Protein AF-A0A1G9ZI55-F1 (afdb_monomer_lite)

InterPro domains:
  IPR012902 Prokaryotic N-terminal methylation site [PF07963] (1-27)
  IPR012902 Prokaryotic N-terminal methylation site [PS00409] (5-25)
  IPR012902 Prokaryotic N-terminal methylation site [TIGR02532] (5-27)
  IPR045584 Pilin-like [SSF54523] (7-105)

Organism: NCBI:txid206665

Foldseek 3Di:
DDPPPDDDPVVVVVVVVVVVVVCVVVVVVVVVVVQVVLFVQQQVQVVVQLVVQVVCCVVPNRQWTWGDGAPDIFIWGADPVQREIARDPVPPAQWDWDAHPNWIKIKGFDCPPNDRGIGIGTD

Sequence (123 aa):
MNKEKGFTLIELLIVVAIIGILAAIAIPQFAKYKKRAAESGGEGALTSCITELAAAYTDNGTTQWPCAVGNGTTTLYMDDDTGLVWFDNAHTDNNGTFTIKNITVDCQIDHAQNSNKVGCTAQ

Structure (mmCIF, N/CA/C/O backbone):
data_AF-A0A1G9ZI55-F1
#
_entry.id   AF-A0A1G9ZI55-F1
#
loop_
_atom_site.group_PDB
_atom_site.id
_atom_site.type_symbol
_atom_site.label_atom_id
_atom_site.label_alt_id
_atom_site.label_comp_id
_atom_site.label_asym_id
_atom_site.label_entity_id
_atom_site.label_seq_id
_atom_site.pdbx_PDB_ins_code
_atom_site.Cartn_x
_atom_site.Cartn_y
_atom_site.Cartn_z
_atom_site.occupancy
_atom_site.B_iso_or_equiv
_atom_site.auth_seq_id
_atom_site.auth_comp_id
_atom_site.auth_asym_id
_atom_site.auth_atom_id
_atom_site.pdbx_PDB_model_num
ATOM 1 N N . MET A 1 1 ? -60.984 4.627 20.452 1.00 52.41 1 MET A N 1
ATOM 2 C CA . MET A 1 1 ? -59.989 5.000 21.482 1.00 52.41 1 MET A CA 1
ATOM 3 C C . MET A 1 1 ? -58.686 4.293 21.146 1.00 52.41 1 MET A C 1
ATOM 5 O O . MET A 1 1 ? -58.560 3.108 21.430 1.00 52.41 1 MET A O 1
ATOM 9 N N . ASN A 1 2 ? -57.764 4.975 20.465 1.00 58.97 2 ASN A N 1
ATOM 10 C CA . ASN A 1 2 ? -56.434 4.425 20.212 1.00 58.97 2 ASN A CA 1
ATOM 11 C C . ASN A 1 2 ? -55.648 4.457 21.524 1.00 58.97 2 ASN A C 1
ATOM 13 O O . ASN A 1 2 ? -55.449 5.520 22.105 1.00 58.97 2 ASN A O 1
ATOM 17 N N . LYS A 1 3 ? -55.257 3.280 22.022 1.00 63.97 3 LYS A N 1
ATOM 18 C CA . LYS A 1 3 ? -54.276 3.164 23.102 1.00 63.97 3 LYS A CA 1
ATOM 19 C C . LYS A 1 3 ? -52.922 3.543 22.513 1.00 63.97 3 LYS A C 1
ATOM 21 O O . LYS A 1 3 ? -52.278 2.712 21.881 1.00 63.97 3 LYS A O 1
ATOM 26 N N . GLU A 1 4 ? -52.531 4.795 22.701 1.00 69.50 4 GLU A N 1
ATOM 27 C CA . GLU A 1 4 ? -51.155 5.257 22.527 1.00 69.50 4 GLU A CA 1
ATOM 28 C C . GLU A 1 4 ? -50.259 4.382 23.424 1.00 69.50 4 GLU A C 1
ATOM 30 O O . GLU A 1 4 ? -50.262 4.508 24.651 1.00 69.50 4 GLU A O 1
ATOM 35 N N . LYS A 1 5 ? -49.557 3.408 22.831 1.00 73.50 5 LYS A N 1
ATOM 36 C CA . LYS A 1 5 ? -48.526 2.636 23.529 1.00 73.50 5 LYS A CA 1
ATOM 37 C C . LYS A 1 5 ? -47.293 3.528 23.632 1.00 73.50 5 LYS A C 1
ATOM 39 O O . LYS A 1 5 ? -46.531 3.638 22.678 1.00 73.50 5 LYS A O 1
ATOM 44 N N . GLY A 1 6 ? -47.135 4.191 24.774 1.00 77.25 6 GLY A N 1
ATOM 45 C CA . GLY A 1 6 ? -45.922 4.941 25.086 1.00 77.25 6 GLY A CA 1
ATOM 46 C C . GLY A 1 6 ? -44.716 4.006 25.181 1.00 77.25 6 GLY A C 1
ATOM 47 O O . GLY A 1 6 ? -44.803 2.940 25.790 1.00 77.25 6 GLY A O 1
ATOM 48 N N . PHE A 1 7 ? -43.607 4.410 24.567 1.00 83.38 7 PHE A N 1
ATOM 49 C CA . PHE A 1 7 ? -42.315 3.740 24.681 1.00 83.38 7 PHE A CA 1
ATOM 50 C C . PHE A 1 7 ? -41.790 3.892 26.115 1.00 83.38 7 PHE A C 1
ATOM 52 O O . PHE A 1 7 ? -41.813 4.998 26.663 1.00 83.38 7 PHE A O 1
ATOM 59 N N . THR A 1 8 ? -41.341 2.812 26.756 1.00 89.69 8 THR A N 1
ATOM 60 C CA . THR A 1 8 ? -40.862 2.914 28.140 1.00 89.69 8 THR A CA 1
ATOM 61 C C . THR A 1 8 ? -39.436 3.471 28.183 1.00 89.69 8 THR A C 1
ATOM 63 O O . THR A 1 8 ? -38.582 3.132 27.364 1.00 89.69 8 THR A O 1
ATOM 66 N N . LEU A 1 9 ? -39.138 4.325 29.168 1.00 88.62 9 LEU A N 1
ATOM 67 C CA . LEU A 1 9 ? -37.780 4.862 29.343 1.00 88.62 9 LEU A CA 1
ATOM 68 C C . LEU A 1 9 ? -36.750 3.753 29.594 1.00 88.62 9 LEU A C 1
ATOM 70 O O . LEU A 1 9 ? -35.597 3.876 29.188 1.00 88.62 9 LEU A O 1
ATOM 74 N N . ILE A 1 10 ? -37.171 2.655 30.226 1.00 92.38 10 ILE A N 1
ATOM 75 C CA . ILE A 1 10 ? -36.297 1.514 30.499 1.00 92.38 10 ILE A CA 1
ATOM 76 C C . ILE A 1 10 ? -35.954 0.716 29.236 1.00 92.38 10 ILE A C 1
ATOM 78 O O . ILE A 1 10 ? -34.806 0.302 29.090 1.00 92.38 10 ILE A O 1
ATOM 82 N N . GLU A 1 11 ? -36.888 0.566 28.288 1.00 90.62 11 GLU A N 1
ATOM 83 C CA . GLU A 1 11 ? -36.586 -0.026 26.977 1.00 90.62 11 GLU A CA 1
ATOM 84 C C . GLU A 1 11 ? -35.520 0.794 26.250 1.00 90.62 11 GLU A C 1
ATOM 86 O O . GLU A 1 11 ? -34.589 0.234 25.675 1.00 90.62 11 GLU A O 1
ATOM 91 N N . LEU A 1 12 ? -35.600 2.124 26.331 1.00 90.31 12 LEU A N 1
ATOM 92 C CA . LE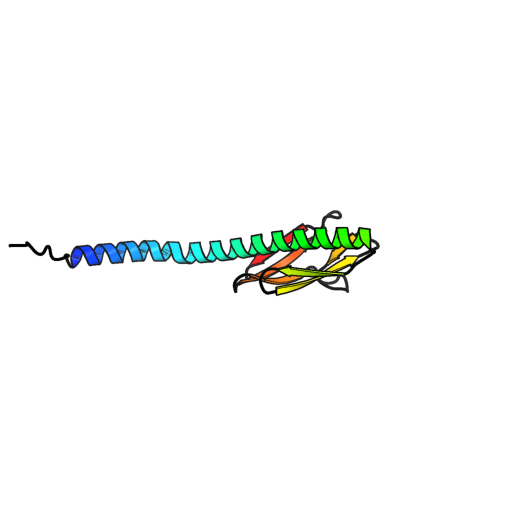U A 1 12 ? -34.666 3.008 25.631 1.00 90.31 12 LEU A CA 1
ATOM 93 C C . LEU A 1 12 ? -33.271 2.925 26.258 1.00 90.31 12 LEU A C 1
ATOM 95 O O . LEU A 1 12 ? -32.273 2.913 25.540 1.00 90.31 12 LEU A O 1
ATOM 99 N N . LEU A 1 13 ? -33.207 2.791 27.586 1.00 92.25 13 LEU A N 1
ATOM 100 C CA . LEU A 1 13 ? -31.963 2.673 28.345 1.00 92.25 13 LEU A CA 1
ATOM 101 C C . LEU A 1 13 ? -31.214 1.370 28.016 1.00 92.25 13 LEU A C 1
ATOM 103 O O . LEU A 1 13 ? -30.006 1.385 27.783 1.00 92.25 13 LEU A O 1
ATOM 107 N N . ILE A 1 14 ? -31.926 0.245 27.922 1.00 94.25 14 ILE A N 1
ATOM 108 C CA . ILE A 1 14 ? -31.310 -1.041 27.563 1.00 94.25 14 ILE A CA 1
ATOM 109 C C . ILE A 1 14 ? -30.797 -1.012 26.116 1.00 94.25 14 ILE A C 1
ATOM 111 O O . ILE A 1 14 ? -29.702 -1.505 25.839 1.00 94.25 14 ILE A O 1
ATOM 115 N N . VAL A 1 15 ? -31.535 -0.387 25.195 1.00 95.12 15 VAL A N 1
ATOM 116 C CA . VAL A 1 15 ? -31.122 -0.281 23.787 1.00 95.12 15 VAL A CA 1
ATOM 117 C C . VAL A 1 15 ? -29.823 0.514 23.643 1.00 95.12 15 VAL A C 1
ATOM 119 O O . VAL A 1 15 ? -28.896 0.043 22.980 1.00 95.12 15 VAL A O 1
ATOM 122 N N . VAL A 1 16 ? -29.702 1.677 24.293 1.00 94.88 16 VAL A N 1
ATOM 123 C CA . VAL A 1 16 ? -28.456 2.465 24.223 1.00 94.88 16 VAL A CA 1
ATOM 124 C C . VAL A 1 16 ? -27.282 1.753 24.893 1.00 94.88 16 VAL A C 1
ATOM 126 O O . VAL A 1 16 ? -26.159 1.856 24.400 1.00 94.88 16 VAL A O 1
ATOM 129 N N . ALA A 1 17 ? -27.528 0.972 25.951 1.00 95.19 17 ALA A N 1
ATOM 130 C CA . ALA A 1 17 ? -26.495 0.157 26.585 1.00 95.19 17 ALA A CA 1
ATOM 131 C C . ALA A 1 17 ? -25.944 -0.914 25.626 1.00 95.19 17 ALA A C 1
ATOM 133 O O . ALA A 1 17 ? -24.728 -1.060 25.496 1.00 95.19 17 ALA A O 1
ATOM 134 N N . ILE A 1 18 ? -26.816 -1.618 24.895 1.00 96.56 18 ILE A N 1
ATOM 135 C CA . ILE A 1 18 ? -26.401 -2.633 23.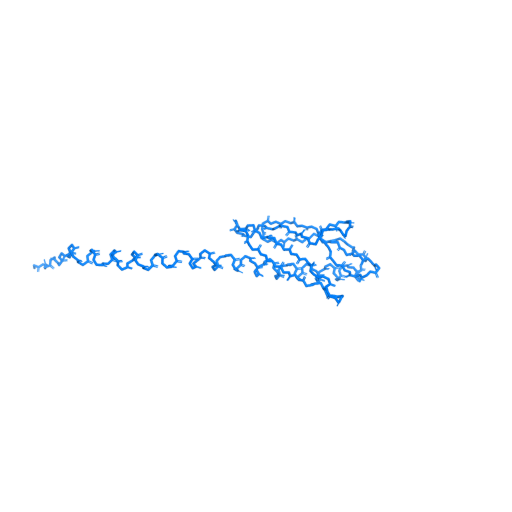912 1.00 96.56 18 ILE A CA 1
ATOM 136 C C . ILE A 1 18 ? -25.666 -1.987 22.729 1.00 96.56 18 ILE A C 1
ATOM 138 O O . ILE A 1 18 ? -24.597 -2.463 22.342 1.00 96.56 18 ILE A O 1
ATOM 142 N N . ILE A 1 19 ? -26.186 -0.882 22.178 1.00 96.25 19 ILE A N 1
ATOM 143 C CA . ILE A 1 19 ? -25.527 -0.151 21.080 1.00 96.25 19 ILE A CA 1
ATOM 144 C C . ILE A 1 19 ? -24.147 0.352 21.519 1.00 96.25 19 ILE A C 1
ATOM 146 O O . ILE A 1 19 ? -23.201 0.263 20.740 1.00 96.25 19 ILE A O 1
ATOM 150 N N . GLY A 1 20 ? -24.002 0.812 22.766 1.00 96.19 20 GLY A N 1
ATOM 151 C CA . GLY A 1 20 ? -22.716 1.226 23.328 1.00 96.19 20 GLY A CA 1
ATOM 152 C C . GLY A 1 20 ? -21.669 0.108 23.313 1.00 96.19 20 GLY A C 1
ATOM 153 O O . GLY A 1 20 ? -20.539 0.331 22.878 1.00 96.19 20 GLY A O 1
ATOM 154 N N . ILE A 1 21 ? -22.053 -1.112 23.706 1.00 95.94 21 ILE A N 1
ATOM 155 C CA . ILE A 1 21 ? -21.160 -2.284 23.687 1.00 95.94 21 ILE A CA 1
ATOM 156 C C . ILE A 1 21 ? -20.777 -2.657 22.248 1.00 95.94 21 ILE A C 1
ATOM 158 O O . ILE A 1 21 ? -19.601 -2.878 21.955 1.00 95.94 21 ILE A O 1
ATOM 162 N N . LEU A 1 22 ? -21.751 -2.691 21.332 1.00 96.50 22 LEU A N 1
ATOM 163 C CA . LEU A 1 22 ? -21.494 -3.018 19.926 1.00 96.50 22 LEU A CA 1
ATOM 164 C C . LEU A 1 22 ? -20.592 -1.976 19.256 1.00 96.50 22 LEU A C 1
ATOM 166 O O . LEU A 1 22 ? -19.655 -2.345 18.549 1.00 96.50 22 LEU A O 1
ATOM 170 N N . ALA A 1 23 ? -20.825 -0.686 19.510 1.00 95.12 23 ALA A N 1
ATOM 171 C CA . ALA A 1 23 ? -20.024 0.404 18.961 1.00 95.12 23 ALA A CA 1
ATOM 172 C C . ALA A 1 23 ? -18.566 0.336 19.437 1.00 95.12 23 ALA A C 1
ATOM 174 O O . ALA A 1 23 ? -17.652 0.524 18.631 1.00 95.12 23 ALA A O 1
ATOM 175 N N . ALA A 1 24 ? -18.338 -0.005 20.710 1.00 95.38 24 ALA A N 1
ATOM 176 C CA . ALA A 1 24 ? -16.995 -0.137 21.272 1.00 95.38 24 ALA A CA 1
ATOM 177 C C . ALA A 1 24 ? -16.133 -1.182 20.535 1.00 95.38 24 ALA A C 1
ATOM 179 O O . ALA A 1 24 ? -14.930 -0.980 20.378 1.00 95.38 24 ALA A O 1
ATOM 180 N N . ILE A 1 25 ? -16.735 -2.269 20.039 1.00 94.75 25 ILE A N 1
ATOM 181 C CA . ILE A 1 25 ? -16.035 -3.319 19.275 1.00 94.75 25 ILE A CA 1
ATOM 182 C C . ILE A 1 25 ? -16.000 -2.984 17.776 1.00 94.75 25 ILE A C 1
ATOM 184 O O . ILE A 1 25 ? -14.976 -3.160 17.110 1.00 94.75 25 ILE A O 1
ATOM 188 N N . ALA A 1 26 ? -17.106 -2.473 17.234 1.00 94.25 26 ALA A N 1
ATOM 189 C CA . ALA A 1 26 ? -17.254 -2.218 15.807 1.00 94.25 26 ALA A CA 1
ATOM 190 C C . ALA A 1 26 ? -16.309 -1.118 15.297 1.00 94.25 26 ALA A C 1
ATOM 192 O O . ALA A 1 26 ? -15.734 -1.262 14.218 1.00 94.25 26 ALA A O 1
ATOM 193 N N . ILE A 1 27 ? -16.100 -0.045 16.067 1.00 93.00 27 ILE A N 1
ATOM 194 C CA . ILE A 1 27 ? -15.250 1.090 15.666 1.00 93.00 27 ILE A CA 1
ATOM 195 C C . ILE A 1 27 ? -13.789 0.669 15.399 1.00 93.00 27 ILE A C 1
ATOM 197 O O . ILE A 1 27 ? -13.303 0.913 14.287 1.00 93.00 27 ILE A O 1
ATOM 201 N N . PRO A 1 28 ? -13.065 0.016 16.335 1.00 93.75 28 PRO A N 1
ATOM 202 C CA . PRO A 1 28 ? -11.684 -0.394 16.082 1.00 93.75 28 PRO A CA 1
ATOM 203 C C . PRO A 1 28 ? -11.581 -1.463 14.986 1.00 93.75 28 PRO A C 1
ATOM 205 O O . PRO A 1 28 ? -10.622 -1.454 14.211 1.00 93.75 28 PRO A O 1
ATOM 208 N N . GLN A 1 29 ? -12.566 -2.361 14.869 1.00 95.12 29 GLN A N 1
ATOM 209 C CA . GLN A 1 29 ? -12.587 -3.368 13.806 1.00 95.12 29 GLN A CA 1
ATOM 210 C C . GLN A 1 29 ? -12.764 -2.729 12.423 1.00 95.12 29 GLN A C 1
ATOM 212 O O . GLN A 1 29 ? -12.041 -3.072 11.486 1.00 95.12 29 GLN A O 1
ATOM 217 N N . PHE A 1 30 ? -13.680 -1.770 12.292 1.00 93.88 30 PHE A N 1
ATOM 218 C CA . PHE A 1 30 ? -13.919 -1.070 11.034 1.00 93.88 30 PHE A CA 1
ATOM 219 C C . PHE A 1 30 ? -12.700 -0.249 10.596 1.00 93.88 30 PHE A C 1
ATOM 221 O O . PHE A 1 30 ? -12.349 -0.248 9.416 1.00 93.88 30 PHE A O 1
ATOM 228 N N . ALA A 1 31 ? -11.997 0.396 11.533 1.00 91.81 31 ALA A N 1
ATOM 229 C CA . ALA A 1 31 ? -10.749 1.097 11.231 1.00 91.81 31 ALA A CA 1
ATOM 230 C C . ALA A 1 31 ? -9.684 0.153 10.642 1.00 91.81 31 ALA A C 1
ATOM 232 O O . ALA A 1 31 ? -9.095 0.469 9.609 1.00 91.81 31 ALA A O 1
ATOM 233 N N . LYS A 1 32 ? -9.498 -1.034 11.237 1.00 93.62 32 LYS A N 1
ATOM 234 C CA . LYS A 1 32 ? -8.579 -2.063 10.715 1.00 93.62 32 LYS A CA 1
ATOM 235 C C . LYS A 1 32 ? -9.003 -2.583 9.343 1.00 93.62 32 LYS A C 1
ATOM 237 O O . LYS A 1 32 ? -8.153 -2.770 8.479 1.00 93.62 32 LYS A O 1
ATOM 242 N N . TYR A 1 33 ? -10.301 -2.796 9.130 1.00 94.00 33 TYR A N 1
ATOM 243 C CA . TYR A 1 33 ? -10.821 -3.239 7.836 1.00 94.00 33 TYR A CA 1
ATOM 244 C C . TYR A 1 33 ? -10.525 -2.222 6.729 1.00 94.00 33 TYR A C 1
ATOM 246 O O . TYR A 1 33 ? -10.040 -2.599 5.667 1.00 94.00 33 TYR A O 1
ATOM 254 N N . LYS A 1 34 ? -10.733 -0.925 6.999 1.00 93.81 34 LYS A N 1
ATOM 255 C CA . LYS A 1 34 ? -10.386 0.138 6.047 1.00 93.81 34 LYS A CA 1
ATOM 256 C C . LYS A 1 34 ? -8.895 0.156 5.703 1.00 93.81 34 LYS A C 1
ATOM 258 O O . LYS A 1 34 ? -8.570 0.307 4.532 1.00 93.81 34 LYS A O 1
ATOM 263 N N . LYS A 1 35 ? -8.010 -0.021 6.693 1.00 94.00 35 LYS A N 1
ATOM 264 C CA . LYS A 1 35 ? -6.556 -0.089 6.465 1.00 94.00 35 LYS A CA 1
ATOM 265 C C . LYS A 1 35 ? -6.176 -1.260 5.555 1.00 94.00 35 LYS A C 1
ATOM 267 O O . LYS A 1 35 ? -5.565 -1.038 4.521 1.00 94.00 35 LYS A O 1
ATOM 272 N N . ARG A 1 36 ? -6.666 -2.468 5.848 1.00 94.06 36 ARG A N 1
ATOM 273 C CA . ARG A 1 36 ? -6.430 -3.662 5.008 1.00 94.06 36 ARG A CA 1
ATOM 274 C C . ARG A 1 36 ? -6.980 -3.525 3.588 1.00 94.06 36 ARG A C 1
ATOM 276 O O . ARG A 1 36 ? -6.386 -4.009 2.627 1.00 94.06 36 ARG A O 1
ATOM 283 N N . ALA A 1 37 ? -8.131 -2.872 3.443 1.00 93.38 37 ALA A N 1
ATOM 284 C CA . ALA A 1 37 ? -8.695 -2.577 2.130 1.00 93.38 37 ALA A CA 1
ATOM 285 C C . ALA A 1 37 ? -7.820 -1.588 1.337 1.00 93.38 37 ALA A C 1
ATOM 287 O O . ALA A 1 37 ? -7.723 -1.708 0.120 1.00 93.38 37 ALA A O 1
ATOM 288 N N . ALA A 1 38 ? -7.179 -0.628 2.011 1.00 93.19 38 ALA A N 1
ATOM 289 C CA . ALA A 1 38 ? -6.224 0.278 1.379 1.00 93.19 38 ALA A CA 1
ATOM 290 C C . ALA A 1 38 ? -4.923 -0.448 0.991 1.00 93.19 38 ALA A C 1
ATOM 292 O O . ALA A 1 38 ? -4.475 -0.287 -0.136 1.00 93.19 38 ALA A O 1
ATOM 293 N N . GLU A 1 39 ? -4.377 -1.298 1.866 1.00 93.94 39 GLU A N 1
ATOM 294 C CA . GLU A 1 39 ? -3.184 -2.124 1.592 1.00 93.94 39 GLU A CA 1
ATOM 295 C C . GLU A 1 39 ? -3.371 -2.986 0.337 1.00 93.94 39 GLU A C 1
ATOM 297 O O . GLU A 1 39 ? -2.652 -2.821 -0.646 1.00 93.94 39 GLU A O 1
ATOM 302 N N . SER A 1 40 ? -4.416 -3.820 0.322 1.00 93.56 40 SER A N 1
ATOM 303 C CA . SER A 1 40 ? -4.740 -4.681 -0.828 1.00 93.56 40 SER A CA 1
ATOM 304 C C . SER A 1 40 ? -5.047 -3.897 -2.109 1.00 93.56 40 SER A C 1
ATOM 306 O O . SER A 1 40 ? -4.711 -4.339 -3.208 1.00 93.56 40 SER A O 1
ATOM 308 N N . GLY A 1 41 ? -5.670 -2.720 -1.983 1.00 92.38 41 GLY A N 1
ATOM 309 C CA . GLY A 1 41 ? -5.900 -1.822 -3.112 1.00 92.38 41 GLY A CA 1
ATOM 310 C C . GLY A 1 41 ? -4.600 -1.281 -3.712 1.00 92.38 41 GLY A C 1
ATOM 311 O O . GLY A 1 41 ? -4.492 -1.191 -4.933 1.00 92.38 41 GLY A O 1
ATOM 312 N N . GLY A 1 42 ? -3.618 -0.953 -2.867 1.00 92.38 42 GLY A N 1
ATOM 313 C CA . GLY A 1 42 ? -2.294 -0.505 -3.294 1.00 92.38 42 GLY A CA 1
ATOM 314 C C . GLY A 1 42 ? -1.521 -1.604 -4.017 1.00 92.38 42 GLY A C 1
ATOM 315 O O . GLY A 1 42 ? -1.053 -1.388 -5.133 1.00 92.38 42 GLY A O 1
ATOM 316 N N . GLU A 1 43 ? -1.470 -2.803 -3.433 1.00 93.06 43 GLU A N 1
ATOM 317 C CA . GLU A 1 43 ? -0.760 -3.956 -4.006 1.00 93.06 43 GLU A CA 1
ATOM 318 C C . GLU A 1 43 ? -1.306 -4.343 -5.385 1.00 93.06 43 GLU A C 1
ATOM 320 O O . GLU A 1 43 ? -0.542 -4.541 -6.334 1.00 93.06 43 GLU A O 1
ATOM 325 N N . GLY A 1 44 ? -2.634 -4.415 -5.526 1.00 92.88 44 GLY A N 1
ATOM 326 C CA . GLY A 1 44 ? -3.271 -4.778 -6.793 1.00 92.88 44 GLY A CA 1
ATOM 327 C C . GLY A 1 44 ? -3.039 -3.747 -7.900 1.00 92.88 44 GLY A C 1
ATOM 328 O O . GLY A 1 44 ? -2.750 -4.114 -9.043 1.00 92.88 44 GLY A O 1
ATOM 329 N N . ALA A 1 45 ? -3.124 -2.456 -7.567 1.00 92.50 45 ALA A N 1
ATOM 330 C CA . ALA A 1 45 ? -2.881 -1.386 -8.531 1.00 92.50 45 ALA A CA 1
ATOM 331 C C . ALA A 1 45 ? -1.416 -1.372 -8.995 1.00 92.50 45 ALA A C 1
ATOM 333 O O . ALA A 1 45 ? -1.150 -1.326 -10.193 1.00 92.50 45 ALA A O 1
ATOM 334 N N . LEU A 1 46 ? -0.468 -1.508 -8.065 1.00 92.94 46 LEU A N 1
ATOM 335 C CA . LEU A 1 46 ? 0.958 -1.544 -8.386 1.00 92.94 46 LEU A CA 1
ATOM 336 C C . LEU A 1 46 ? 1.349 -2.768 -9.212 1.00 92.94 46 LEU A C 1
ATOM 338 O O . LEU A 1 46 ? 2.108 -2.639 -10.167 1.00 92.94 46 LEU A O 1
ATOM 342 N N . THR A 1 47 ? 0.782 -3.937 -8.913 1.00 92.62 47 THR A N 1
ATOM 343 C CA . THR A 1 47 ? 1.000 -5.148 -9.724 1.00 92.62 47 THR A CA 1
ATOM 344 C C . THR A 1 47 ? 0.520 -4.948 -11.167 1.00 92.62 47 THR A C 1
ATOM 346 O O . THR A 1 47 ? 1.169 -5.394 -12.116 1.00 92.62 47 THR A O 1
ATOM 349 N N . SER A 1 48 ? -0.594 -4.229 -11.344 1.00 94.06 48 SER A N 1
ATOM 350 C CA . SER A 1 48 ? -1.108 -3.871 -12.671 1.00 94.06 48 SER A CA 1
ATOM 351 C C . SER A 1 48 ? -0.140 -2.930 -13.394 1.00 94.06 48 SER A C 1
ATOM 353 O O . SER A 1 48 ? 0.259 -3.219 -14.517 1.00 94.06 48 SER A O 1
ATOM 355 N N . CYS A 1 49 ? 0.343 -1.885 -12.717 1.00 94.44 49 CYS A N 1
ATOM 356 C CA . CYS A 1 49 ? 1.329 -0.960 -13.277 1.00 94.44 49 CYS A CA 1
ATOM 357 C C . CYS A 1 49 ? 2.661 -1.629 -13.649 1.00 94.44 49 CYS A C 1
ATOM 359 O O . CYS A 1 49 ? 3.246 -1.284 -14.668 1.00 94.44 49 CYS A O 1
ATOM 361 N N . ILE A 1 50 ? 3.151 -2.586 -12.852 1.00 92.62 50 ILE A N 1
ATOM 362 C CA . ILE A 1 50 ? 4.366 -3.352 -13.181 1.00 92.62 50 ILE A CA 1
ATOM 363 C C . ILE A 1 50 ? 4.156 -4.144 -14.478 1.00 92.62 50 ILE A C 1
ATOM 365 O O . ILE A 1 50 ? 5.049 -4.203 -15.319 1.00 92.62 50 ILE A O 1
ATOM 369 N N . THR A 1 51 ? 2.969 -4.727 -14.656 1.00 93.31 51 THR A N 1
ATOM 370 C CA . THR A 1 51 ? 2.618 -5.472 -15.874 1.00 93.31 51 THR A CA 1
ATOM 371 C C . THR A 1 51 ? 2.530 -4.544 -17.088 1.00 93.31 51 THR A C 1
ATOM 373 O O . THR A 1 51 ? 3.030 -4.883 -18.158 1.00 93.31 51 THR A O 1
ATOM 376 N N . GLU A 1 52 ? 1.938 -3.359 -16.922 1.00 94.12 52 GLU A N 1
ATOM 377 C CA . GLU A 1 52 ? 1.871 -2.331 -17.967 1.00 94.12 52 GLU A CA 1
ATOM 378 C C . GLU A 1 52 ? 3.259 -1.805 -18.351 1.00 94.12 52 GLU A C 1
ATOM 380 O O . GLU A 1 52 ? 3.565 -1.711 -19.537 1.00 94.12 52 GLU A O 1
ATOM 385 N N . LEU A 1 53 ? 4.124 -1.533 -17.369 1.00 94.38 53 LEU A N 1
ATOM 386 C CA . LEU A 1 53 ? 5.512 -1.135 -17.606 1.00 94.38 53 LEU A CA 1
ATOM 387 C C . LEU A 1 53 ? 6.279 -2.227 -18.360 1.00 94.38 53 LEU A C 1
ATOM 389 O O . LEU A 1 53 ? 6.971 -1.923 -19.325 1.00 94.38 53 LEU A O 1
ATOM 393 N N . ALA A 1 54 ? 6.122 -3.495 -17.970 1.00 91.81 54 ALA A N 1
ATOM 394 C CA . ALA A 1 54 ? 6.751 -4.611 -18.673 1.00 91.81 54 ALA A CA 1
ATOM 395 C C . ALA A 1 54 ? 6.282 -4.719 -20.134 1.00 91.81 54 ALA A C 1
ATOM 397 O O . ALA A 1 54 ? 7.107 -4.933 -21.020 1.00 91.81 54 ALA A O 1
ATOM 398 N N . ALA A 1 55 ? 4.990 -4.512 -20.402 1.00 93.62 55 ALA A N 1
ATOM 399 C CA . ALA A 1 55 ? 4.464 -4.476 -21.767 1.00 93.62 55 ALA A CA 1
ATOM 400 C C . ALA A 1 55 ? 5.012 -3.276 -22.568 1.00 93.62 55 ALA A C 1
ATOM 402 O O . ALA A 1 55 ? 5.470 -3.429 -23.700 1.00 93.62 55 ALA A O 1
ATOM 403 N N . ALA A 1 56 ? 5.044 -2.085 -21.965 1.00 94.69 56 ALA A N 1
ATOM 404 C CA . ALA A 1 56 ? 5.579 -0.882 -22.601 1.00 94.69 56 ALA A CA 1
ATOM 405 C C . ALA A 1 56 ? 7.088 -0.986 -22.890 1.00 94.69 56 ALA A C 1
ATOM 407 O O . ALA A 1 56 ? 7.572 -0.456 -23.899 1.00 94.69 56 ALA A O 1
ATOM 408 N N . TYR A 1 57 ? 7.830 -1.686 -22.028 1.00 94.12 57 TYR A N 1
ATOM 409 C CA . TYR A 1 57 ? 9.233 -2.008 -22.249 1.00 94.12 57 TYR A CA 1
ATOM 410 C C . TYR A 1 57 ? 9.407 -2.926 -23.462 1.00 94.12 57 TYR A C 1
ATOM 412 O O . TYR A 1 57 ? 10.237 -2.640 -24.322 1.00 94.12 57 TYR A O 1
ATOM 420 N N . THR A 1 58 ? 8.586 -3.973 -23.602 1.00 93.69 58 THR A N 1
ATOM 421 C CA . THR A 1 58 ? 8.666 -4.862 -24.772 1.00 93.69 58 THR A CA 1
ATOM 422 C C . THR A 1 58 ? 8.267 -4.186 -26.080 1.00 93.69 58 THR A C 1
ATOM 424 O O . THR A 1 58 ? 8.836 -4.509 -27.120 1.00 93.69 58 THR A O 1
ATOM 427 N N . ASP A 1 59 ? 7.327 -3.242 -26.034 1.00 95.25 59 ASP A N 1
ATOM 428 C CA . ASP A 1 59 ? 6.842 -2.560 -27.234 1.00 95.25 59 ASP A CA 1
ATOM 429 C C . ASP A 1 59 ? 7.826 -1.488 -27.726 1.00 95.25 59 ASP A C 1
ATOM 431 O O . ASP A 1 59 ? 8.106 -1.400 -28.923 1.00 95.25 59 ASP A O 1
ATOM 435 N N . ASN A 1 60 ? 8.357 -0.662 -26.812 1.00 94.44 60 ASN A N 1
ATOM 436 C CA . ASN A 1 60 ? 9.093 0.557 -27.180 1.00 94.44 60 ASN A CA 1
ATOM 437 C C . ASN A 1 60 ? 10.369 0.806 -26.356 1.00 94.44 60 ASN A C 1
ATOM 439 O O . ASN A 1 60 ? 10.9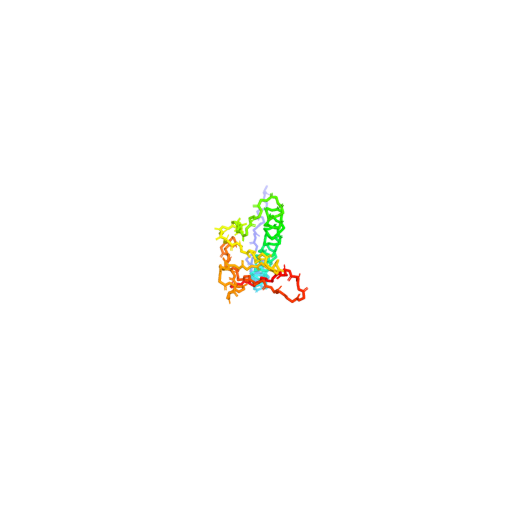38 1.894 -26.446 1.00 94.44 60 ASN A O 1
ATOM 443 N N . GLY A 1 61 ? 10.794 -0.132 -25.506 1.00 92.50 61 GLY A N 1
ATOM 444 C CA . GLY A 1 61 ? 11.925 0.063 -24.588 1.00 92.50 61 GLY A CA 1
ATOM 445 C C . GLY A 1 61 ? 11.647 1.085 -23.482 1.00 92.50 61 GLY A C 1
ATOM 446 O O . GLY A 1 61 ? 12.569 1.709 -22.966 1.00 92.50 61 GLY A O 1
ATOM 447 N N . THR A 1 62 ? 10.376 1.316 -23.139 1.00 93.06 62 THR A N 1
ATOM 448 C CA . THR A 1 62 ? 10.004 2.255 -22.075 1.00 93.06 62 THR A CA 1
ATOM 449 C C . THR A 1 62 ? 10.432 1.721 -20.711 1.00 93.06 62 THR A C 1
ATOM 451 O O . THR A 1 62 ? 9.914 0.710 -20.253 1.00 93.06 62 THR A O 1
ATOM 454 N N . THR A 1 63 ? 11.340 2.427 -20.041 1.00 93.00 63 THR A N 1
ATOM 455 C CA . THR A 1 63 ? 11.828 2.094 -18.691 1.00 93.00 63 THR A CA 1
ATOM 456 C C . THR A 1 63 ? 11.137 2.891 -17.590 1.00 93.00 63 THR A C 1
ATOM 458 O O . THR A 1 63 ? 11.460 2.731 -16.421 1.00 93.00 63 THR A O 1
ATOM 461 N N . GLN A 1 64 ? 10.178 3.751 -17.935 1.00 93.81 64 GLN A N 1
ATOM 462 C CA . GLN A 1 64 ? 9.484 4.611 -16.987 1.00 93.81 64 GLN A CA 1
ATOM 463 C C . GLN A 1 64 ? 7.974 4.556 -17.216 1.00 93.81 64 GLN A C 1
ATOM 465 O O . GLN A 1 64 ? 7.508 4.830 -18.320 1.00 93.81 64 GLN A O 1
ATOM 470 N N . TRP A 1 65 ? 7.199 4.276 -16.168 1.00 93.50 65 TRP A N 1
ATOM 471 C CA . TRP A 1 65 ? 5.741 4.215 -16.266 1.00 93.50 65 TRP A CA 1
ATOM 472 C C . TRP A 1 65 ? 5.051 5.009 -15.156 1.00 93.50 65 TRP A C 1
ATOM 474 O O . TRP A 1 65 ? 5.305 4.755 -13.975 1.00 93.50 65 TRP A O 1
ATOM 484 N N . PRO A 1 66 ? 4.162 5.962 -15.489 1.00 92.19 66 PRO A N 1
ATOM 485 C CA . PRO A 1 66 ? 3.343 6.621 -14.487 1.00 92.19 66 PRO A CA 1
ATOM 486 C C . PRO A 1 66 ? 2.298 5.635 -13.957 1.00 92.19 66 PRO A C 1
ATOM 488 O O . PRO A 1 66 ? 1.414 5.188 -14.681 1.00 92.19 66 PRO A O 1
ATOM 491 N N . CYS A 1 67 ? 2.377 5.320 -12.672 1.00 90.88 67 CYS A N 1
ATOM 492 C CA . CYS A 1 67 ? 1.428 4.454 -11.997 1.00 90.88 67 CYS A CA 1
ATOM 493 C C . CYS A 1 67 ? 0.453 5.275 -11.151 1.00 90.88 67 CYS A C 1
ATOM 495 O O . CYS A 1 67 ? 0.843 5.936 -10.182 1.00 90.88 67 CYS A O 1
ATOM 497 N N . ALA A 1 68 ? -0.830 5.217 -11.501 1.00 89.06 68 ALA A N 1
ATOM 498 C CA . ALA A 1 68 ? -1.901 5.841 -10.737 1.00 89.06 68 ALA A CA 1
ATOM 499 C C . ALA A 1 68 ? -2.490 4.844 -9.729 1.00 89.06 68 ALA A C 1
ATOM 501 O O . ALA A 1 68 ? -3.008 3.793 -10.105 1.00 89.06 68 ALA A O 1
ATOM 502 N N . VAL A 1 69 ? -2.453 5.192 -8.441 1.00 87.12 69 VAL A N 1
ATOM 503 C CA . VAL A 1 69 ? -2.979 4.353 -7.356 1.00 87.12 69 VAL A CA 1
ATOM 504 C C . VAL A 1 69 ? -3.846 5.209 -6.441 1.00 87.12 69 VAL A C 1
ATOM 506 O O . VAL A 1 69 ? -3.362 6.084 -5.719 1.00 87.12 69 VAL A O 1
ATOM 509 N N . GLY A 1 70 ? -5.156 4.958 -6.460 1.00 85.38 70 GLY A N 1
ATOM 510 C CA . GLY A 1 70 ? -6.114 5.769 -5.711 1.00 85.38 70 GLY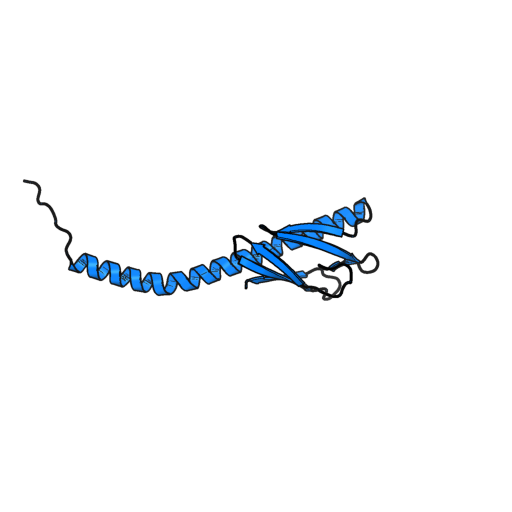 A CA 1
ATOM 511 C C . GLY A 1 70 ? -6.076 7.234 -6.155 1.00 85.38 70 GLY A C 1
ATOM 512 O O . GLY A 1 70 ? -6.334 7.533 -7.315 1.00 85.38 70 GLY A O 1
ATOM 513 N N . ASN A 1 71 ? -5.759 8.135 -5.223 1.00 85.12 71 ASN A N 1
ATOM 514 C CA . ASN A 1 71 ? -5.627 9.572 -5.484 1.00 85.12 71 ASN A CA 1
ATOM 515 C C . ASN A 1 71 ? -4.161 10.011 -5.667 1.00 85.12 71 ASN A C 1
ATOM 517 O O . ASN A 1 71 ? -3.894 11.206 -5.763 1.00 85.12 71 ASN A O 1
ATOM 521 N N . GLY A 1 72 ? -3.215 9.069 -5.636 1.00 83.75 72 GLY A N 1
ATOM 522 C CA . GLY A 1 72 ? -1.792 9.324 -5.822 1.00 83.75 72 GLY A CA 1
ATOM 523 C C . GLY A 1 72 ? -1.309 8.898 -7.205 1.00 83.75 72 GLY A C 1
ATOM 524 O O . GLY A 1 72 ? -1.917 8.065 -7.880 1.00 83.75 72 GLY A O 1
ATOM 525 N N . THR A 1 73 ? -0.175 9.451 -7.613 1.00 86.94 73 THR A N 1
ATOM 526 C CA . THR A 1 73 ? 0.564 8.992 -8.787 1.00 86.94 73 THR A CA 1
ATOM 527 C C . THR A 1 73 ? 2.024 8.877 -8.396 1.00 86.94 73 THR A C 1
ATOM 529 O O . THR A 1 73 ? 2.573 9.802 -7.803 1.00 86.94 73 THR A O 1
ATOM 532 N N . THR A 1 74 ? 2.635 7.744 -8.718 1.00 87.81 74 THR A N 1
ATOM 533 C CA . THR A 1 74 ? 4.086 7.577 -8.660 1.00 87.81 74 THR A CA 1
ATOM 534 C C . THR A 1 74 ? 4.602 7.239 -10.045 1.00 87.81 74 THR A C 1
ATOM 536 O O . THR A 1 74 ? 3.832 6.944 -10.956 1.00 87.81 74 THR A O 1
ATOM 539 N N . THR A 1 75 ? 5.913 7.241 -10.197 1.00 90.88 75 THR A N 1
ATOM 540 C CA . THR A 1 75 ? 6.560 6.680 -11.372 1.00 90.88 75 THR A CA 1
ATOM 541 C C . THR A 1 75 ? 7.252 5.383 -10.984 1.00 90.88 75 THR A C 1
ATOM 543 O O . THR A 1 75 ? 7.923 5.330 -9.961 1.00 90.88 75 THR A O 1
ATOM 546 N N . LEU A 1 76 ? 7.065 4.346 -11.792 1.00 92.81 76 LEU A N 1
ATOM 547 C CA . LEU A 1 76 ? 7.856 3.127 -11.730 1.00 92.81 76 LEU A CA 1
ATOM 548 C C . LEU A 1 76 ? 9.002 3.224 -12.730 1.00 92.81 76 LEU A C 1
ATOM 550 O O . LEU A 1 76 ? 8.798 3.697 -13.851 1.00 92.81 76 LEU A O 1
ATOM 554 N N . TYR A 1 77 ? 10.170 2.745 -12.333 1.00 91.75 77 TYR A N 1
ATOM 555 C CA . TYR A 1 77 ? 11.368 2.679 -13.156 1.00 91.75 77 TYR A CA 1
ATOM 556 C C . TYR A 1 77 ? 11.780 1.225 -13.321 1.00 91.75 77 TYR A C 1
ATOM 558 O O . TYR A 1 77 ? 11.803 0.489 -12.345 1.00 91.75 77 TYR A O 1
ATOM 566 N N . MET A 1 78 ? 12.099 0.804 -14.535 1.00 90.69 78 MET A N 1
ATOM 567 C CA . MET A 1 78 ? 12.618 -0.522 -14.842 1.00 90.69 78 MET A CA 1
ATOM 568 C C . MET A 1 78 ? 14.084 -0.404 -15.233 1.00 90.69 78 MET A C 1
ATOM 570 O O . MET A 1 78 ? 14.426 0.387 -16.108 1.00 90.69 78 MET A O 1
ATOM 574 N N . ASP A 1 79 ? 14.922 -1.202 -14.590 1.00 88.31 79 ASP A N 1
ATOM 575 C CA . ASP A 1 79 ? 16.318 -1.387 -14.970 1.00 88.31 79 ASP A CA 1
ATOM 576 C C . ASP A 1 79 ? 16.380 -2.298 -16.212 1.00 88.31 79 ASP A C 1
ATOM 578 O O . ASP A 1 79 ? 15.777 -3.375 -16.231 1.00 88.31 79 ASP A O 1
ATOM 582 N N . ASP A 1 80 ? 17.041 -1.844 -17.275 1.00 86.62 80 ASP A N 1
ATOM 583 C CA . ASP A 1 80 ? 17.110 -2.521 -18.574 1.00 86.62 80 ASP A CA 1
ATOM 584 C C . ASP A 1 80 ? 18.091 -3.700 -18.597 1.00 86.62 80 ASP A C 1
ATOM 586 O O . ASP A 1 80 ? 17.910 -4.628 -19.388 1.00 86.62 80 ASP A O 1
ATOM 590 N N . ASP A 1 81 ? 19.075 -3.705 -17.700 1.00 86.31 81 ASP A N 1
ATOM 591 C CA . ASP A 1 81 ? 20.042 -4.790 -17.553 1.00 86.31 81 ASP A CA 1
ATOM 592 C C . ASP A 1 81 ? 19.468 -5.969 -16.743 1.00 86.31 81 ASP A C 1
ATOM 594 O O . ASP A 1 81 ? 19.768 -7.137 -17.013 1.00 86.31 81 ASP A O 1
ATOM 598 N N . THR A 1 82 ? 18.636 -5.686 -15.738 1.00 85.38 82 THR A N 1
ATOM 599 C CA . THR A 1 82 ? 18.166 -6.669 -14.746 1.00 85.38 82 THR A CA 1
ATOM 600 C C . THR A 1 82 ? 16.664 -6.956 -14.795 1.00 85.38 82 THR A C 1
ATOM 602 O O . THR A 1 82 ? 16.232 -8.000 -14.299 1.00 85.38 82 THR A O 1
ATOM 605 N N . GLY A 1 83 ? 15.854 -6.070 -15.383 1.00 86.50 83 GLY A N 1
ATOM 606 C CA . GLY A 1 83 ? 14.389 -6.176 -15.433 1.00 86.50 83 GLY A CA 1
ATOM 607 C C . GLY A 1 83 ? 13.677 -5.899 -14.099 1.00 86.50 83 GLY A C 1
ATOM 608 O O . GLY A 1 83 ? 12.479 -6.174 -13.962 1.00 86.50 83 GLY A O 1
ATOM 609 N N . LEU A 1 84 ? 14.401 -5.389 -13.098 1.00 87.81 84 LEU A N 1
ATOM 610 C CA . LEU A 1 84 ? 13.861 -5.059 -11.777 1.00 87.81 84 LEU A CA 1
ATOM 611 C C . LEU A 1 84 ? 13.154 -3.696 -11.793 1.00 87.81 84 LEU A C 1
ATOM 613 O O . LEU A 1 84 ? 13.587 -2.778 -12.488 1.00 87.81 84 LEU A O 1
ATOM 617 N N . VAL A 1 85 ? 12.068 -3.562 -11.020 1.00 90.81 85 VAL A N 1
ATOM 618 C CA . VAL A 1 85 ? 11.215 -2.354 -10.986 1.00 90.81 85 VAL A CA 1
ATOM 619 C C . VAL A 1 85 ? 11.270 -1.582 -9.662 1.00 90.81 85 VAL A C 1
ATOM 621 O O . VAL A 1 85 ? 10.930 -2.120 -8.623 1.00 90.81 85 VAL A O 1
ATOM 624 N N . TRP A 1 86 ? 11.543 -0.283 -9.714 1.00 91.25 86 TRP A N 1
ATOM 625 C CA . TRP A 1 86 ? 11.770 0.589 -8.560 1.00 91.25 86 TRP A CA 1
ATOM 626 C C . TRP A 1 86 ? 10.825 1.796 -8.570 1.00 91.25 86 TRP A C 1
ATOM 628 O O . TRP A 1 86 ? 10.219 2.110 -9.595 1.00 91.25 86 TRP A O 1
ATOM 638 N N . PHE A 1 87 ? 10.698 2.498 -7.442 1.00 89.06 87 PHE A N 1
ATOM 639 C CA . PHE A 1 87 ? 9.925 3.751 -7.364 1.00 89.06 87 PHE A CA 1
ATOM 640 C C . PHE A 1 87 ? 10.755 5.007 -7.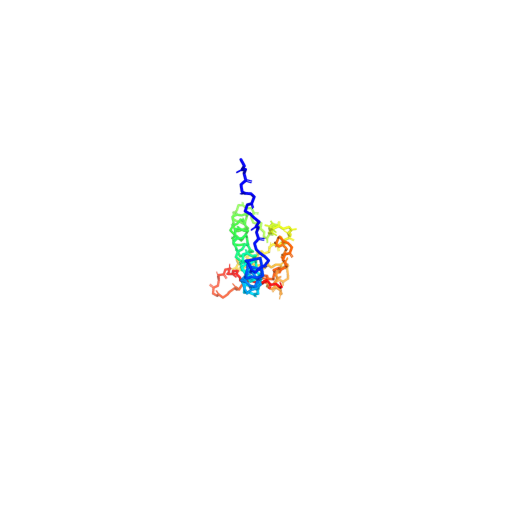646 1.00 89.06 87 PHE A C 1
ATOM 642 O O . PHE A 1 87 ? 10.192 6.078 -7.878 1.00 89.06 87 PHE A O 1
ATOM 649 N N . ASP A 1 88 ? 12.082 4.889 -7.640 1.00 82.81 88 ASP A N 1
ATOM 650 C CA . ASP A 1 88 ? 13.005 5.967 -7.975 1.00 82.81 88 ASP A CA 1
ATOM 651 C C . ASP A 1 88 ? 13.885 5.604 -9.182 1.00 82.81 88 ASP A C 1
ATOM 653 O O . ASP A 1 88 ? 13.986 4.447 -9.588 1.00 82.81 88 ASP A O 1
ATOM 657 N N . ASN A 1 89 ? 14.503 6.624 -9.777 1.00 74.62 89 ASN A N 1
ATOM 658 C CA . ASN A 1 89 ? 15.376 6.485 -10.943 1.00 74.62 89 ASN A CA 1
ATOM 659 C C . ASN A 1 89 ? 16.829 6.120 -10.588 1.00 74.62 89 ASN A C 1
ATOM 661 O O . ASN A 1 89 ? 17.655 6.005 -11.488 1.00 74.62 89 ASN A O 1
ATOM 665 N N . ALA A 1 90 ? 17.161 6.030 -9.299 1.00 73.25 90 ALA A N 1
ATOM 666 C CA . ALA A 1 90 ? 18.511 5.782 -8.804 1.00 73.25 90 ALA A CA 1
ATOM 667 C C . ALA A 1 90 ? 18.693 4.337 -8.306 1.00 73.25 90 ALA A C 1
ATOM 669 O O . ALA A 1 90 ? 19.799 3.972 -7.910 1.00 73.25 90 ALA A O 1
ATOM 670 N N . HIS A 1 91 ? 17.627 3.527 -8.340 1.00 77.44 91 HIS A N 1
ATOM 671 C CA . HIS A 1 91 ? 17.548 2.171 -7.792 1.00 77.44 91 HIS A CA 1
ATOM 672 C C . HIS A 1 91 ? 17.985 2.111 -6.321 1.00 77.44 91 HIS A C 1
ATOM 674 O O . HIS A 1 91 ? 18.622 1.156 -5.873 1.00 77.44 91 HIS A O 1
ATOM 680 N N . THR A 1 92 ? 17.694 3.176 -5.568 1.00 76.69 92 THR A N 1
ATOM 681 C CA . THR A 1 92 ? 18.140 3.329 -4.174 1.00 76.69 92 THR A CA 1
ATOM 682 C C . THR A 1 92 ? 17.028 3.105 -3.165 1.00 76.69 92 THR A C 1
ATOM 684 O O . THR A 1 92 ? 17.299 2.631 -2.060 1.00 76.69 92 THR A O 1
ATOM 687 N N . ASP A 1 93 ? 15.792 3.423 -3.541 1.00 80.00 93 ASP A N 1
ATOM 688 C CA . ASP A 1 93 ? 14.603 3.296 -2.716 1.00 80.00 93 ASP A CA 1
ATOM 689 C C . ASP A 1 93 ? 13.599 2.328 -3.354 1.00 80.00 93 ASP A C 1
ATOM 691 O O . ASP A 1 93 ? 13.191 2.453 -4.512 1.00 80.00 93 ASP A O 1
ATOM 695 N N . ASN A 1 94 ? 13.185 1.354 -2.550 1.00 85.50 94 ASN A N 1
ATOM 696 C CA . ASN A 1 94 ? 12.143 0.397 -2.891 1.00 85.50 94 ASN A CA 1
ATOM 697 C C . ASN A 1 94 ? 10.772 0.843 -2.400 1.00 85.50 94 ASN A C 1
ATOM 699 O O . ASN A 1 94 ? 9.819 0.087 -2.556 1.00 85.50 94 ASN A O 1
ATOM 703 N N . ASN A 1 95 ? 10.651 2.033 -1.813 1.00 88.69 95 ASN A N 1
ATOM 704 C CA . ASN A 1 95 ? 9.442 2.512 -1.171 1.00 88.69 95 ASN A CA 1
ATOM 705 C C . ASN A 1 95 ? 8.713 3.550 -2.032 1.00 88.69 95 ASN A C 1
ATOM 707 O O . ASN A 1 95 ? 9.301 4.467 -2.597 1.00 88.69 95 ASN A O 1
ATOM 711 N N . GLY A 1 96 ? 7.391 3.436 -2.082 1.00 88.31 96 GLY A N 1
ATOM 712 C CA . GLY A 1 96 ? 6.489 4.397 -2.699 1.00 88.31 96 GLY A CA 1
ATOM 713 C C . GLY A 1 96 ? 5.309 4.667 -1.776 1.00 88.31 96 GLY A C 1
ATOM 714 O O . GLY A 1 96 ? 4.785 3.748 -1.152 1.00 88.31 96 GLY A O 1
ATOM 715 N N . THR A 1 97 ? 4.875 5.923 -1.681 1.00 89.94 97 THR A N 1
ATOM 716 C CA . THR A 1 97 ? 3.735 6.306 -0.834 1.00 89.94 97 THR A CA 1
ATOM 717 C C . THR A 1 97 ? 2.527 6.682 -1.685 1.00 89.94 97 THR A C 1
ATOM 719 O O . THR A 1 97 ? 2.638 7.390 -2.686 1.00 89.94 97 THR A O 1
ATOM 722 N N . PHE A 1 98 ? 1.349 6.200 -1.293 1.00 89.50 98 PHE A N 1
ATOM 723 C CA . PHE A 1 98 ? 0.101 6.374 -2.035 1.00 89.50 98 PHE A CA 1
ATOM 724 C C . PHE A 1 98 ? -1.023 6.771 -1.102 1.00 89.50 98 PHE A C 1
ATOM 726 O O . PHE A 1 98 ? -1.077 6.332 0.040 1.00 89.50 98 PHE A O 1
ATOM 733 N N . THR A 1 99 ? -1.978 7.558 -1.592 1.00 91.19 99 THR A N 1
ATOM 734 C CA . THR A 1 99 ? -3.197 7.853 -0.832 1.00 91.19 99 THR A CA 1
ATOM 735 C C . THR A 1 99 ? -4.386 7.145 -1.455 1.00 91.19 99 THR A C 1
ATOM 737 O O . THR A 1 99 ? -4.816 7.477 -2.561 1.00 91.19 99 THR A O 1
ATOM 740 N N . ILE A 1 100 ? -4.982 6.214 -0.715 1.00 90.38 100 ILE A N 1
ATOM 741 C CA . ILE A 1 100 ? -6.200 5.511 -1.119 1.00 90.38 100 ILE A CA 1
ATOM 742 C C . ILE A 1 100 ? -7.316 5.914 -0.164 1.00 90.38 100 ILE A C 1
ATOM 744 O O . ILE A 1 100 ? -7.289 5.588 1.020 1.00 90.38 100 ILE A O 1
ATOM 748 N N . LYS A 1 101 ? -8.321 6.637 -0.676 1.00 88.44 101 LYS A N 1
ATOM 749 C CA . LYS A 1 101 ? -9.510 7.060 0.093 1.00 88.44 101 LYS A CA 1
ATOM 750 C C . LYS A 1 101 ? -9.159 7.695 1.456 1.00 88.44 101 LYS A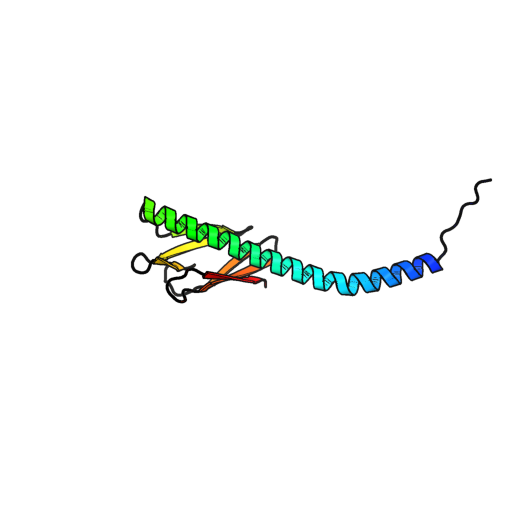 C 1
ATOM 752 O O . LYS A 1 101 ? -9.785 7.380 2.468 1.00 88.44 101 LYS A O 1
ATOM 757 N N . ASN A 1 102 ? -8.179 8.604 1.461 1.00 89.38 102 ASN A N 1
ATOM 758 C CA . ASN A 1 102 ? -7.656 9.329 2.634 1.00 89.38 102 ASN A CA 1
ATOM 759 C C . ASN A 1 102 ? -6.828 8.487 3.624 1.00 89.38 102 ASN A C 1
ATOM 761 O O . ASN A 1 102 ? -6.630 8.912 4.759 1.00 89.38 102 ASN A O 1
ATOM 765 N N . ILE A 1 103 ? -6.362 7.305 3.217 1.00 91.75 103 ILE A N 1
ATOM 766 C CA . ILE A 1 103 ? -5.391 6.503 3.966 1.00 91.75 103 ILE A CA 1
ATOM 767 C C . ILE A 1 103 ? -4.081 6.521 3.184 1.00 91.75 103 ILE A C 1
ATOM 769 O O . ILE A 1 103 ? -4.071 6.143 2.010 1.00 91.75 103 ILE A O 1
ATOM 773 N N . THR A 1 104 ? -3.005 6.971 3.827 1.00 92.69 104 THR A N 1
ATOM 774 C CA . THR A 1 104 ? -1.652 6.860 3.277 1.00 92.69 104 THR A CA 1
ATOM 775 C C . THR A 1 104 ? -1.177 5.422 3.423 1.00 92.69 104 THR A C 1
ATOM 777 O O . THR A 1 104 ? -1.303 4.820 4.489 1.00 92.69 104 THR A O 1
ATOM 780 N N . VAL A 1 105 ? -0.667 4.868 2.336 1.00 92.88 105 VAL A N 1
ATOM 781 C CA . VAL A 1 105 ? -0.160 3.508 2.236 1.00 92.88 105 VAL A CA 1
ATOM 782 C C . VAL A 1 105 ? 1.271 3.592 1.737 1.00 92.88 105 VAL A C 1
ATOM 784 O O . VAL A 1 105 ? 1.516 4.169 0.679 1.00 92.88 105 VAL A O 1
ATOM 787 N N . ASP A 1 106 ? 2.192 3.015 2.495 1.00 92.31 106 ASP A N 1
ATOM 788 C CA . ASP A 1 106 ? 3.573 2.821 2.078 1.00 92.31 106 ASP A CA 1
ATOM 789 C C . ASP A 1 106 ? 3.671 1.449 1.424 1.00 92.31 106 ASP A C 1
ATOM 791 O O . ASP A 1 106 ? 3.367 0.431 2.045 1.00 92.31 106 ASP A O 1
ATOM 795 N N . CYS A 1 107 ? 4.078 1.410 0.168 1.00 92.12 107 CYS A N 1
ATOM 796 C CA . CYS A 1 107 ? 4.340 0.174 -0.542 1.00 92.12 107 CYS A CA 1
ATOM 797 C C . CYS A 1 107 ? 5.827 0.020 -0.776 1.00 92.12 107 CYS A C 1
ATOM 799 O O . CYS A 1 107 ? 6.520 0.992 -1.054 1.00 92.12 107 CYS A O 1
ATOM 801 N N . GLN A 1 108 ? 6.294 -1.214 -0.690 1.00 91.44 108 GLN A N 1
ATOM 802 C CA . GLN A 1 108 ? 7.648 -1.594 -1.024 1.00 91.44 108 GLN A CA 1
ATOM 803 C C . GLN A 1 108 ? 7.631 -2.605 -2.165 1.00 91.44 108 GLN A C 1
ATOM 805 O O . GLN A 1 108 ? 6.743 -3.462 -2.220 1.00 91.44 108 GLN A O 1
ATOM 810 N N . ILE A 1 109 ? 8.608 -2.511 -3.061 1.00 90.44 109 ILE A N 1
ATOM 811 C CA . ILE A 1 109 ? 8.886 -3.560 -4.039 1.00 90.44 109 ILE A CA 1
ATOM 812 C C . ILE A 1 109 ? 10.047 -4.401 -3.501 1.00 90.44 109 ILE A C 1
ATOM 814 O O . ILE A 1 109 ? 11.128 -3.895 -3.218 1.00 90.44 109 ILE A O 1
ATOM 818 N N . ASP A 1 110 ? 9.802 -5.693 -3.301 1.00 86.44 110 ASP A N 1
ATOM 819 C CA . ASP A 1 110 ? 10.830 -6.670 -2.955 1.00 86.44 110 ASP A CA 1
ATOM 820 C C . ASP A 1 110 ? 11.280 -7.393 -4.226 1.00 86.44 110 ASP A C 1
ATOM 822 O O . ASP A 1 110 ? 10.458 -7.976 -4.938 1.00 86.44 110 ASP A O 1
ATOM 826 N N . HIS A 1 111 ? 12.591 -7.367 -4.467 1.00 76.88 111 HIS A N 1
ATOM 827 C CA . HIS A 1 111 ? 13.278 -7.962 -5.613 1.00 76.88 111 HIS A CA 1
ATOM 828 C C . HIS A 1 111 ? 13.861 -9.352 -5.345 1.00 76.88 111 HIS A C 1
ATOM 830 O O . HIS A 1 111 ? 14.723 -9.827 -6.092 1.00 76.88 111 HIS A O 1
ATOM 836 N N . ALA A 1 112 ? 13.431 -10.035 -4.283 1.00 67.75 112 ALA A N 1
ATOM 837 C CA . ALA A 1 112 ? 13.898 -11.382 -3.994 1.00 67.75 112 ALA A CA 1
ATOM 838 C C . ALA A 1 112 ? 13.721 -12.322 -5.210 1.00 67.75 112 ALA A C 1
ATOM 840 O O . ALA A 1 112 ? 12.603 -12.605 -5.644 1.00 67.75 112 ALA A O 1
ATOM 841 N N . GLN A 1 113 ? 14.843 -12.845 -5.727 1.00 65.06 113 GLN A N 1
ATOM 842 C CA . GLN A 1 113 ? 14.903 -13.841 -6.811 1.00 65.06 113 GLN A CA 1
ATOM 843 C C . GLN A 1 113 ? 14.191 -13.390 -8.112 1.00 65.06 113 GLN A C 1
ATOM 845 O O . GLN A 1 113 ? 13.281 -14.075 -8.583 1.00 65.06 113 GLN A O 1
ATOM 850 N N . ASN A 1 114 ? 14.577 -12.238 -8.683 1.00 66.00 114 ASN A N 1
ATOM 851 C CA . ASN A 1 114 ? 14.047 -11.687 -9.951 1.00 66.00 114 ASN A CA 1
ATOM 852 C C . ASN A 1 114 ? 12.510 -11.563 -10.000 1.00 66.00 114 ASN A C 1
ATOM 854 O O . ASN A 1 114 ? 11.894 -11.657 -11.061 1.00 66.00 114 ASN A O 1
ATOM 858 N N . SER A 1 115 ? 11.868 -11.394 -8.846 1.00 70.88 115 SER A N 1
ATOM 859 C CA . SER A 1 115 ? 10.420 -11.218 -8.748 1.00 70.88 115 SER A CA 1
ATOM 860 C C . SER A 1 115 ? 10.122 -9.788 -8.318 1.00 70.88 115 SER A C 1
ATOM 862 O O . SER A 1 115 ? 10.709 -9.333 -7.352 1.00 70.88 115 SER A O 1
ATOM 864 N N . ASN A 1 116 ? 9.203 -9.095 -8.993 1.00 85.81 116 ASN A N 1
ATOM 865 C CA . ASN A 1 116 ? 8.764 -7.742 -8.621 1.00 85.81 116 ASN A CA 1
ATOM 866 C C . ASN A 1 116 ? 7.566 -7.829 -7.663 1.00 85.81 116 ASN A C 1
ATOM 868 O O . ASN A 1 116 ? 6.429 -7.539 -8.041 1.00 85.81 116 ASN A O 1
ATOM 872 N N . LYS A 1 117 ? 7.788 -8.338 -6.445 1.00 88.94 117 LYS A N 1
ATOM 873 C CA . LYS A 1 117 ? 6.701 -8.522 -5.472 1.00 88.94 117 LYS A CA 1
ATOM 874 C C . LYS A 1 117 ? 6.394 -7.202 -4.784 1.00 88.94 117 LYS A C 1
ATOM 876 O O . LYS A 1 117 ? 7.297 -6.548 -4.283 1.00 88.94 117 LYS A O 1
ATOM 881 N N . VAL A 1 118 ? 5.117 -6.847 -4.711 1.00 91.50 118 VAL A N 1
ATOM 882 C CA . VAL A 1 118 ? 4.665 -5.637 -4.019 1.00 91.50 118 VAL A CA 1
ATOM 883 C C . VAL A 1 118 ? 4.106 -6.017 -2.655 1.00 91.50 118 VAL A C 1
ATOM 885 O O . VAL A 1 118 ? 3.259 -6.906 -2.571 1.00 91.50 118 VAL A O 1
ATOM 888 N N . GLY A 1 119 ? 4.559 -5.334 -1.608 1.00 92.31 119 GLY A N 1
ATOM 889 C CA . GLY A 1 119 ? 3.955 -5.389 -0.279 1.00 92.31 119 GLY A CA 1
ATOM 890 C C . GLY A 1 119 ? 3.591 -3.990 0.196 1.00 92.31 119 GLY A C 1
ATOM 891 O O . GLY A 1 119 ? 4.425 -3.092 0.128 1.00 92.31 119 GLY A O 1
ATOM 892 N N . CYS A 1 120 ? 2.368 -3.790 0.681 1.00 93.31 120 CYS A N 1
ATOM 893 C CA . CYS A 1 120 ? 1.905 -2.479 1.141 1.00 93.31 120 CYS A CA 1
ATOM 894 C C . CYS A 1 120 ? 1.446 -2.490 2.602 1.00 93.31 120 CYS A C 1
ATOM 896 O O . CYS A 1 120 ? 0.819 -3.436 3.068 1.00 93.31 120 CYS A O 1
ATOM 898 N N . THR A 1 121 ? 1.710 -1.397 3.317 1.00 93.88 121 THR A N 1
ATOM 899 C CA . THR A 1 121 ? 1.298 -1.180 4.709 1.00 93.88 121 THR A CA 1
ATOM 900 C C . THR A 1 121 ? 0.615 0.177 4.852 1.00 93.88 121 THR A C 1
ATOM 902 O O . THR A 1 121 ? 1.138 1.195 4.409 1.00 93.88 121 THR A O 1
ATOM 905 N N . ALA A 1 122 ? -0.564 0.216 5.476 1.00 92.00 122 ALA A N 1
ATOM 906 C CA . ALA A 1 122 ? -1.290 1.463 5.710 1.00 92.00 122 ALA A CA 1
ATOM 907 C C . ALA A 1 122 ? -0.842 2.159 7.008 1.00 92.00 122 ALA A C 1
ATOM 909 O O . ALA A 1 122 ? -0.848 1.544 8.081 1.00 92.00 122 ALA A O 1
ATOM 910 N N . GLN A 1 123 ? -0.553 3.463 6.928 1.00 85.19 123 GLN A N 1
ATOM 911 C CA . GLN A 1 123 ? -0.235 4.312 8.085 1.00 85.19 123 GLN A CA 1
ATOM 912 C C . GLN A 1 123 ? -1.471 4.668 8.923 1.00 85.19 123 GLN A C 1
ATOM 914 O O . GLN A 1 123 ? -2.629 4.614 8.443 1.00 85.19 123 GLN A O 1
#

pLDDT: mean 88.79, std 8.19, range [52.41, 96.56]

Radius of gyration: 24.02 Å; chains: 1; bounding box: 80×23×58 Å

Secondary structure (DSSP, 8-state):
-----PPPHHHHHHHHHHHHHHHHHHHHHHHHHHHHHHHHHHHHHHHHHHHHHHHHHHHH---EEEEEETTEEEEEEE-TTT--EESSTTS---EEEEEETTEEEEEEEE-GGG--EEEEEE-